Protein AF-A0A2V5TX12-F1 (afdb_monomer_lite)

Secondary structure (DSSP, 8-state):
-----S-------TTSPPPBTTTT-BTTB-PPP-EEEEEEE-TTS-EEEEEEEEETTEEEEEEEEE-S--PEE---TT--S-EEEEEEEEE--THHHHHHHHHHHHHTT---------SEEEEEEEEESS-TT-TTSS--

Structure (mmCIF, N/CA/C/O backbone):
data_AF-A0A2V5TX12-F1
#
_entry.id   AF-A0A2V5TX12-F1
#
loop_
_atom_site.group_PDB
_atom_site.id
_atom_site.type_symbol
_atom_site.label_atom_id
_atom_site.label_alt_id
_atom_site.label_comp_id
_atom_site.label_asym_id
_atom_site.label_entity_id
_atom_site.label_seq_id
_atom_site.pdbx_PDB_ins_code
_atom_site.Cartn_x
_atom_site.Cartn_y
_atom_site.Cartn_z
_atom_site.occupancy
_atom_site.B_iso_or_equiv
_atom_site.auth_seq_id
_atom_site.auth_comp_id
_atom_site.auth_asym_id
_atom_site.auth_atom_id
_atom_site.pdbx_PDB_model_num
ATOM 1 N N . MET A 1 1 ? 4.115 -23.999 2.230 1.00 31.36 1 MET A N 1
ATOM 2 C CA . MET A 1 1 ? 4.938 -22.879 1.727 1.00 31.36 1 MET A CA 1
ATOM 3 C C . MET A 1 1 ? 3.938 -21.829 1.276 1.00 31.36 1 MET A C 1
ATOM 5 O O . MET A 1 1 ? 3.388 -21.965 0.195 1.00 31.36 1 MET A O 1
ATOM 9 N N . GLY A 1 2 ? 3.542 -20.939 2.189 1.00 28.14 2 GLY A N 1
ATOM 10 C CA . GLY A 1 2 ? 2.469 -19.975 1.946 1.00 28.14 2 GLY A CA 1
ATOM 11 C C . GLY A 1 2 ? 3.014 -18.788 1.165 1.00 28.14 2 GLY A C 1
ATOM 12 O O . GLY A 1 2 ? 3.933 -18.118 1.623 1.00 28.14 2 GLY A O 1
ATOM 13 N N . ILE A 1 3 ? 2.491 -18.584 -0.034 1.00 32.84 3 ILE A N 1
ATOM 14 C CA . ILE A 1 3 ? 2.637 -17.345 -0.792 1.00 32.84 3 ILE A CA 1
ATOM 15 C C . ILE A 1 3 ? 1.591 -16.384 -0.230 1.00 32.84 3 ILE A C 1
ATOM 17 O O . ILE A 1 3 ? 0.419 -16.493 -0.568 1.00 32.84 3 ILE A O 1
ATOM 21 N N . SER A 1 4 ? 1.997 -15.491 0.671 1.00 29.62 4 SER A N 1
ATOM 22 C CA . SER A 1 4 ? 1.144 -14.384 1.110 1.00 29.62 4 SER A CA 1
ATOM 23 C C . SER A 1 4 ? 1.028 -13.388 -0.041 1.00 29.62 4 SER A C 1
ATOM 25 O O . SER A 1 4 ? 2.020 -12.771 -0.434 1.00 29.62 4 SER A O 1
ATOM 27 N N . SER A 1 5 ? -0.169 -13.266 -0.607 1.00 34.56 5 SER A N 1
ATOM 28 C CA . SER A 1 5 ? -0.475 -12.310 -1.669 1.00 34.56 5 SER A CA 1
ATOM 29 C C . SER A 1 5 ? -1.177 -11.111 -1.039 1.00 34.56 5 SER A C 1
ATOM 31 O O . SER A 1 5 ? -2.254 -11.253 -0.477 1.00 34.56 5 SER A O 1
ATOM 33 N N . ILE A 1 6 ? -0.555 -9.929 -1.074 1.00 50.47 6 ILE A N 1
ATOM 34 C CA . ILE A 1 6 ? -1.040 -8.755 -0.321 1.00 50.47 6 ILE A CA 1
ATOM 35 C C . ILE A 1 6 ? -2.144 -7.979 -1.074 1.00 50.47 6 ILE A C 1
ATOM 37 O O . ILE A 1 6 ? -2.819 -7.157 -0.466 1.00 50.47 6 ILE A O 1
ATOM 41 N N . PHE A 1 7 ? -2.407 -8.249 -2.361 1.00 41.47 7 PHE A N 1
ATOM 42 C CA . PHE A 1 7 ? -3.484 -7.571 -3.098 1.00 41.47 7 PHE A CA 1
ATOM 43 C C . PHE A 1 7 ? -4.127 -8.466 -4.169 1.00 41.47 7 PHE A C 1
ATOM 45 O O . PHE A 1 7 ? -3.507 -8.776 -5.182 1.00 41.47 7 PHE A O 1
ATOM 52 N N . GLY A 1 8 ? -5.400 -8.823 -3.980 1.00 40.31 8 GLY A N 1
ATOM 53 C CA . GLY A 1 8 ? -6.277 -9.322 -5.042 1.00 40.31 8 GLY A CA 1
ATOM 54 C C . GLY A 1 8 ? -7.242 -8.218 -5.476 1.00 40.31 8 GLY A C 1
ATOM 55 O O . GLY A 1 8 ? -8.089 -7.806 -4.689 1.00 40.31 8 GLY A O 1
ATOM 56 N N . ALA A 1 9 ? -7.117 -7.715 -6.707 1.00 46.59 9 ALA A N 1
ATOM 57 C CA . ALA A 1 9 ? -8.021 -6.701 -7.251 1.00 46.59 9 ALA A CA 1
ATOM 58 C C . ALA A 1 9 ? -9.116 -7.362 -8.105 1.00 46.59 9 ALA A C 1
ATOM 60 O O . ALA A 1 9 ? -8.854 -7.821 -9.214 1.00 46.59 9 ALA A O 1
ATOM 61 N N . SER A 1 10 ? -10.356 -7.385 -7.610 1.00 42.94 10 SER A N 1
ATOM 62 C CA . SER A 1 10 ? -11.530 -7.790 -8.394 1.00 42.94 10 SER A CA 1
ATOM 63 C C . SER A 1 10 ? -12.208 -6.561 -9.015 1.00 42.94 10 SER A C 1
ATOM 65 O O . SER A 1 10 ? -12.878 -5.818 -8.308 1.00 42.94 10 SER A O 1
ATOM 67 N N . GLY A 1 11 ? -12.058 -6.379 -10.333 1.00 44.00 11 GLY A N 1
ATOM 68 C CA . GLY A 1 11 ? -12.985 -5.633 -11.205 1.00 44.00 11 GLY A CA 1
ATOM 69 C C . GLY A 1 11 ? -13.000 -4.094 -11.124 1.00 44.00 11 GLY A C 1
ATOM 70 O O . GLY A 1 11 ? -13.217 -3.492 -10.077 1.00 44.00 11 GLY A O 1
ATOM 71 N N . LYS A 1 12 ? -12.861 -3.434 -12.286 1.00 48.31 12 LYS A N 1
ATOM 72 C CA . LYS A 1 12 ? -13.055 -1.982 -12.477 1.00 48.31 12 LYS A CA 1
ATOM 73 C C . LYS A 1 12 ? -14.549 -1.616 -12.492 1.00 48.31 12 LYS A C 1
ATOM 75 O O . LYS A 1 12 ? -15.077 -1.219 -13.525 1.00 48.31 12 LYS A O 1
ATOM 80 N N . GLU A 1 13 ? -15.234 -1.725 -11.359 1.00 57.28 13 GLU A N 1
ATOM 81 C CA . GLU A 1 13 ? -16.572 -1.145 -11.189 1.00 57.28 13 GLU A CA 1
ATOM 82 C C . GLU A 1 13 ? -16.537 -0.044 -10.116 1.00 57.28 13 GLU A C 1
ATOM 84 O O . GLU A 1 13 ? -16.553 -0.336 -8.916 1.00 57.28 13 GLU A O 1
ATOM 89 N N . PRO A 1 14 ? -16.501 1.247 -10.505 1.00 59.50 14 PRO A N 1
ATOM 90 C CA . PRO A 1 14 ? -16.371 2.350 -9.548 1.00 59.50 14 PRO A CA 1
ATOM 91 C C . PRO A 1 14 ? -17.549 2.450 -8.563 1.00 59.50 14 PRO A C 1
ATOM 93 O O . PRO A 1 14 ? -17.405 3.072 -7.514 1.00 59.50 14 PRO A O 1
ATOM 96 N N . TYR A 1 15 ? -18.676 1.796 -8.864 1.00 66.00 15 TYR A N 1
ATOM 97 C CA . TYR A 1 15 ? -19.890 1.783 -8.044 1.00 66.00 15 TYR A CA 1
ATOM 98 C C . TYR A 1 15 ? -20.201 0.431 -7.390 1.00 66.00 15 TYR A C 1
ATOM 100 O O . TYR A 1 15 ? -21.185 0.339 -6.657 1.00 66.00 15 TYR A O 1
ATOM 108 N N . ALA A 1 16 ? -19.388 -0.610 -7.611 1.00 76.31 16 ALA A N 1
ATOM 109 C CA . ALA A 1 16 ? -19.592 -1.888 -6.930 1.00 76.31 16 ALA A CA 1
ATOM 110 C C . ALA A 1 16 ? -19.499 -1.701 -5.405 1.00 76.31 16 ALA A C 1
ATOM 112 O O . ALA A 1 16 ? -18.738 -0.837 -4.961 1.00 76.31 16 ALA A O 1
ATOM 113 N N . PRO A 1 17 ? -20.228 -2.469 -4.582 1.00 84.81 17 PRO A N 1
ATOM 114 C CA . PRO A 1 17 ? -20.060 -2.436 -3.133 1.00 84.81 17 PRO A CA 1
ATOM 115 C C . PRO A 1 17 ? -18.597 -2.660 -2.731 1.00 84.81 17 PRO A C 1
ATOM 117 O O . PRO A 1 17 ? -17.884 -3.441 -3.360 1.00 84.81 17 PRO A O 1
ATOM 120 N N . LEU A 1 18 ? -18.138 -1.954 -1.696 1.00 89.62 18 LEU A N 1
ATOM 121 C CA . LEU A 1 18 ? -16.803 -2.190 -1.150 1.00 89.62 18 LEU A CA 1
ATOM 122 C C . LEU A 1 18 ? -16.747 -3.577 -0.495 1.00 89.62 18 LEU A C 1
ATOM 124 O O . LEU A 1 18 ? -17.696 -3.941 0.204 1.00 89.62 18 LEU A O 1
ATOM 128 N N . PRO A 1 19 ? -15.656 -4.337 -0.689 1.00 91.50 19 PRO A N 1
ATOM 129 C CA . PRO A 1 19 ? -15.499 -5.625 -0.034 1.00 91.50 19 PRO A CA 1
ATOM 130 C C . PRO A 1 19 ? -15.299 -5.440 1.472 1.00 91.50 19 PRO A C 1
ATOM 132 O O . PRO A 1 19 ? -14.697 -4.459 1.917 1.00 91.50 19 PRO A O 1
ATOM 135 N N . GLU A 1 20 ? -15.769 -6.417 2.246 1.00 92.38 20 GLU A N 1
ATOM 136 C CA . GLU A 1 20 ? -15.339 -6.589 3.633 1.00 92.38 20 GLU A CA 1
ATOM 137 C C . GLU A 1 20 ? -13.859 -6.993 3.620 1.00 92.38 20 GLU A C 1
ATOM 139 O O . GLU A 1 20 ? -13.497 -7.998 2.998 1.00 92.38 20 GLU A O 1
ATOM 144 N N . ILE A 1 21 ? -12.993 -6.210 4.265 1.00 90.56 21 ILE A N 1
ATOM 145 C CA . ILE A 1 21 ? -11.542 -6.379 4.118 1.00 90.56 21 ILE A CA 1
ATOM 146 C C . ILE A 1 21 ? -11.058 -7.717 4.661 1.00 90.56 21 ILE A C 1
ATOM 148 O O . ILE A 1 21 ? -10.055 -8.224 4.186 1.00 90.56 21 ILE A O 1
ATOM 152 N N . THR A 1 22 ? -11.786 -8.317 5.599 1.00 88.75 22 THR A N 1
ATOM 153 C CA . THR A 1 22 ? -11.451 -9.619 6.196 1.00 88.75 22 THR A CA 1
ATOM 154 C C . THR A 1 22 ? -12.080 -10.815 5.474 1.00 88.75 22 THR A C 1
ATOM 156 O O . THR A 1 22 ? -11.969 -11.944 5.944 1.00 88.75 22 THR A O 1
ATOM 159 N N . SER A 1 23 ? -12.729 -10.600 4.325 1.00 82.44 23 SER A N 1
ATOM 160 C CA . SER A 1 23 ? -13.458 -11.651 3.591 1.00 82.44 23 SER A CA 1
ATOM 161 C C . SER A 1 23 ? -12.596 -12.825 3.114 1.00 82.44 23 SER A C 1
ATOM 163 O O . SER A 1 23 ? -13.131 -13.914 2.920 1.00 82.44 23 SER A O 1
ATOM 165 N N . ALA A 1 24 ? -11.289 -12.617 2.949 1.00 78.00 24 ALA A N 1
ATOM 166 C CA . ALA A 1 24 ? -10.329 -13.643 2.545 1.00 78.00 24 ALA A CA 1
ATOM 167 C C . ALA A 1 24 ? -9.409 -14.105 3.691 1.00 78.00 24 ALA A C 1
ATOM 169 O O . ALA A 1 24 ? -8.419 -14.777 3.434 1.00 78.00 24 ALA A O 1
ATOM 170 N N . ALA A 1 25 ? -9.694 -13.729 4.943 1.00 75.62 25 ALA A N 1
ATOM 171 C CA . ALA A 1 25 ? -8.834 -14.089 6.066 1.00 75.62 25 ALA A CA 1
ATOM 172 C C . ALA A 1 25 ? -8.854 -15.606 6.342 1.00 75.62 25 ALA A C 1
ATOM 174 O O . ALA A 1 25 ? -9.917 -16.230 6.373 1.00 75.62 25 ALA A O 1
ATOM 175 N N . GLU A 1 26 ? -7.677 -16.174 6.606 1.00 69.75 26 GLU A N 1
ATOM 176 C CA . GLU A 1 26 ? -7.490 -17.566 7.021 1.00 69.75 26 GLU A CA 1
ATOM 177 C C . GLU A 1 26 ? -7.131 -17.644 8.518 1.00 69.75 26 GLU A C 1
ATOM 179 O O . GLU A 1 26 ? -6.818 -16.643 9.170 1.00 69.75 26 GLU A O 1
ATOM 184 N N . GLU A 1 27 ? -7.193 -18.841 9.108 1.00 64.06 27 GLU A N 1
ATOM 185 C CA . GLU A 1 27 ? -6.950 -19.026 10.542 1.00 64.06 27 GLU A CA 1
ATOM 186 C C . GLU A 1 27 ? -5.515 -18.603 10.924 1.00 64.06 27 GLU A C 1
ATOM 188 O O . GLU A 1 27 ? -4.527 -19.224 10.533 1.00 64.06 27 GLU A O 1
ATOM 193 N N . GLY A 1 28 ? -5.401 -17.509 11.687 1.00 64.69 28 GLY A N 1
ATOM 194 C CA . GLY A 1 28 ? -4.128 -16.946 12.152 1.00 64.69 28 GLY A CA 1
ATOM 195 C C . GLY A 1 28 ? -3.445 -15.950 11.203 1.00 64.69 28 GLY A C 1
ATOM 196 O O . GLY A 1 28 ? -2.428 -15.377 11.595 1.00 64.69 28 GLY A O 1
ATOM 197 N N . TRP A 1 29 ? -3.994 -15.696 10.007 1.00 65.19 29 TRP A N 1
ATOM 198 C CA . TRP A 1 29 ? -3.483 -14.700 9.058 1.00 65.19 29 TRP A CA 1
ATOM 199 C C . TRP A 1 29 ? -4.620 -13.864 8.468 1.00 65.19 29 TRP A C 1
ATOM 201 O O . TRP A 1 29 ? -5.514 -14.368 7.792 1.00 65.19 29 TRP A O 1
ATOM 211 N N . HIS A 1 30 ? -4.570 -12.555 8.704 1.00 73.75 30 HIS A N 1
ATOM 212 C CA . HIS A 1 30 ? -5.525 -11.624 8.114 1.00 73.75 30 HIS A CA 1
ATOM 213 C C . HIS A 1 30 ? -5.026 -11.151 6.751 1.00 73.75 30 HIS A C 1
ATOM 215 O O . HIS A 1 30 ? -4.211 -10.234 6.669 1.00 73.75 30 HIS A O 1
ATOM 221 N N . ASP A 1 31 ? -5.531 -11.767 5.687 1.00 82.25 31 ASP A N 1
ATOM 222 C CA . ASP A 1 31 ? -5.404 -11.214 4.344 1.00 82.25 31 ASP A CA 1
ATOM 223 C C . ASP A 1 31 ? -6.457 -10.120 4.153 1.00 82.25 31 ASP A C 1
ATOM 225 O O . ASP A 1 31 ? -7.645 -10.317 4.426 1.00 82.25 31 ASP A O 1
ATOM 229 N N . PHE A 1 32 ? -6.014 -8.945 3.696 1.00 88.75 32 PHE A N 1
ATOM 230 C CA . PHE A 1 32 ? -6.899 -7.810 3.462 1.00 88.75 32 PHE A CA 1
ATOM 231 C C . PHE A 1 32 ? -7.297 -7.706 1.997 1.00 88.75 32 PHE A C 1
ATOM 233 O O . PHE A 1 32 ? -6.463 -7.485 1.120 1.00 88.75 32 PHE A O 1
ATOM 240 N N . THR A 1 33 ? -8.597 -7.796 1.734 1.00 89.94 33 THR A N 1
ATOM 241 C CA . THR A 1 33 ? -9.150 -7.638 0.387 1.00 89.94 33 THR A CA 1
ATOM 242 C C . THR A 1 33 ? -9.646 -6.214 0.173 1.00 89.94 33 THR A C 1
ATOM 244 O O . THR A 1 33 ? -10.504 -5.725 0.903 1.00 89.94 33 THR A O 1
ATOM 247 N N . PHE A 1 34 ? -9.141 -5.554 -0.868 1.00 91.38 34 PHE A N 1
ATOM 248 C CA . PHE A 1 34 ? -9.538 -4.197 -1.238 1.00 91.38 34 PHE A CA 1
ATOM 249 C C . PHE A 1 34 ? -10.032 -4.138 -2.681 1.00 91.38 34 PHE A C 1
ATOM 251 O O . PHE A 1 34 ? -9.511 -4.815 -3.565 1.00 91.38 34 PHE A O 1
ATOM 258 N N . ALA A 1 35 ? -10.991 -3.252 -2.939 1.00 91.38 35 ALA A N 1
ATOM 259 C CA . ALA A 1 35 ? -11.321 -2.831 -4.292 1.00 91.38 35 ALA A CA 1
ATOM 260 C C . ALA A 1 35 ? -10.416 -1.664 -4.703 1.00 91.38 35 ALA A C 1
ATOM 262 O O . ALA A 1 35 ? -10.235 -0.710 -3.941 1.00 91.38 35 ALA A O 1
ATOM 263 N N . ILE A 1 36 ? -9.894 -1.701 -5.930 1.00 91.75 36 ILE A N 1
ATOM 264 C CA . ILE A 1 36 ? -9.199 -0.553 -6.521 1.00 91.75 36 ILE A CA 1
ATOM 265 C C . ILE A 1 36 ? -10.247 0.393 -7.106 1.00 91.75 36 ILE A C 1
ATOM 267 O O . ILE A 1 36 ? -10.855 0.109 -8.137 1.00 91.75 36 ILE A O 1
ATOM 271 N N . ARG A 1 37 ? -10.475 1.524 -6.434 1.00 88.75 37 ARG A N 1
ATOM 272 C CA . ARG A 1 37 ? -11.447 2.544 -6.866 1.00 88.75 37 ARG A CA 1
ATOM 273 C C . ARG A 1 37 ? -10.904 3.461 -7.938 1.00 88.75 37 ARG A C 1
ATOM 275 O O . ARG A 1 37 ? -11.645 3.874 -8.828 1.00 88.75 37 ARG A O 1
ATOM 282 N N . LYS A 1 38 ? -9.618 3.777 -7.841 1.00 90.50 38 LYS A N 1
ATOM 283 C CA . LYS A 1 38 ? -8.923 4.633 -8.789 1.00 90.50 38 LYS A CA 1
ATOM 284 C C . LYS A 1 38 ? -7.581 4.011 -9.132 1.00 90.50 38 LYS A C 1
ATOM 286 O O . LYS A 1 38 ? -6.855 3.578 -8.244 1.00 90.50 38 LYS A O 1
ATOM 291 N N . ASP A 1 39 ? -7.281 4.000 -10.420 1.00 91.88 39 ASP A N 1
ATOM 292 C CA . ASP A 1 39 ? -5.992 3.624 -10.985 1.00 91.88 39 ASP A CA 1
ATOM 293 C C . ASP A 1 39 ? -5.555 4.772 -11.896 1.00 91.88 39 ASP A C 1
ATOM 295 O O . ASP A 1 39 ? -6.224 5.084 -12.884 1.00 91.88 39 ASP A O 1
ATOM 299 N N . GLU A 1 40 ? -4.485 5.458 -11.510 1.00 92.56 40 GLU A N 1
ATOM 300 C CA . GLU A 1 40 ? -3.986 6.642 -12.194 1.00 92.56 40 GLU A CA 1
ATOM 301 C C . GLU A 1 40 ? -2.485 6.525 -12.439 1.00 92.56 40 GLU A C 1
ATOM 303 O O . GLU A 1 40 ? -1.701 6.281 -11.522 1.00 92.56 40 GLU A O 1
ATOM 308 N N . LYS A 1 41 ? -2.063 6.765 -13.681 1.00 92.12 41 LYS A N 1
ATOM 309 C CA . LYS A 1 41 ? -0.649 6.954 -13.999 1.00 92.12 41 LYS A CA 1
ATOM 310 C C . LYS A 1 41 ? -0.267 8.410 -13.741 1.00 92.12 41 LYS A C 1
ATOM 312 O O . LYS A 1 41 ? -0.841 9.314 -14.342 1.00 92.12 41 LYS A O 1
ATOM 317 N N . LEU A 1 42 ? 0.704 8.627 -12.862 1.00 93.31 42 LEU A N 1
ATOM 318 C CA . LEU A 1 42 ? 1.202 9.951 -12.507 1.00 93.31 42 LEU A CA 1
ATOM 319 C C . LEU A 1 42 ? 2.193 10.480 -13.565 1.00 93.31 42 LEU A C 1
ATOM 321 O O . LEU A 1 42 ? 2.739 9.697 -14.351 1.00 93.31 42 LEU A O 1
ATOM 325 N N . PRO A 1 43 ? 2.475 11.801 -13.592 1.00 94.44 43 PRO A N 1
ATOM 326 C CA . PRO A 1 43 ? 3.388 12.402 -14.571 1.00 94.44 43 PRO A CA 1
ATOM 327 C C . PRO A 1 43 ? 4.822 11.857 -14.536 1.00 94.44 43 PRO A C 1
ATOM 329 O O . PRO A 1 43 ? 5.513 11.885 -15.550 1.00 94.44 43 PRO A O 1
ATOM 332 N N . ASP A 1 44 ? 5.271 11.350 -13.387 1.00 92.75 44 ASP A N 1
ATOM 333 C CA . ASP A 1 44 ? 6.586 10.717 -13.215 1.00 92.75 44 ASP A CA 1
ATOM 334 C C . ASP A 1 44 ? 6.621 9.247 -13.684 1.00 92.75 44 ASP A C 1
ATOM 336 O O . ASP A 1 44 ? 7.640 8.569 -13.553 1.00 92.75 44 ASP A O 1
ATOM 340 N N . GLY A 1 45 ? 5.510 8.747 -14.230 1.00 91.00 45 GLY A N 1
ATOM 341 C CA . GLY A 1 45 ? 5.349 7.380 -14.708 1.00 91.00 45 GLY A CA 1
ATOM 342 C C . GLY A 1 45 ? 4.971 6.370 -13.628 1.00 91.00 45 GLY A C 1
ATOM 343 O O . GLY A 1 45 ? 4.694 5.223 -13.978 1.00 91.00 45 GLY A O 1
ATOM 344 N N . SER A 1 46 ? 4.939 6.765 -12.350 1.00 94.31 46 SER A N 1
ATOM 345 C CA . SER A 1 46 ? 4.447 5.907 -11.270 1.00 94.31 46 SER A CA 1
ATOM 346 C C . SER A 1 46 ? 2.943 5.669 -11.401 1.00 94.31 46 SER A C 1
ATOM 348 O O . SER A 1 46 ? 2.241 6.402 -12.105 1.00 94.31 46 SER A O 1
ATOM 350 N N . ARG A 1 47 ? 2.431 4.629 -10.741 1.00 93.75 47 ARG A N 1
ATOM 351 C CA . ARG A 1 47 ? 1.001 4.311 -10.753 1.00 93.75 47 ARG A CA 1
ATOM 352 C C . ARG A 1 47 ? 0.418 4.386 -9.353 1.00 93.75 47 ARG A C 1
ATOM 354 O O . ARG A 1 47 ? 0.941 3.764 -8.435 1.00 93.75 47 ARG A O 1
ATOM 361 N N . ALA A 1 48 ? -0.644 5.165 -9.201 1.00 95.44 48 ALA A N 1
ATOM 362 C CA . ALA A 1 48 ? -1.362 5.382 -7.960 1.00 95.44 48 ALA A CA 1
ATOM 363 C C . ALA A 1 48 ? -2.659 4.564 -7.961 1.00 95.44 48 ALA A C 1
ATOM 365 O O . ALA A 1 48 ? -3.511 4.729 -8.833 1.00 95.44 48 ALA A O 1
ATOM 366 N N . LEU A 1 49 ? -2.790 3.692 -6.968 1.00 94.88 49 LEU A N 1
ATOM 367 C CA . LEU A 1 49 ? -3.897 2.768 -6.774 1.00 94.88 49 LEU A CA 1
ATOM 368 C C . LEU A 1 49 ? -4.614 3.132 -5.475 1.00 94.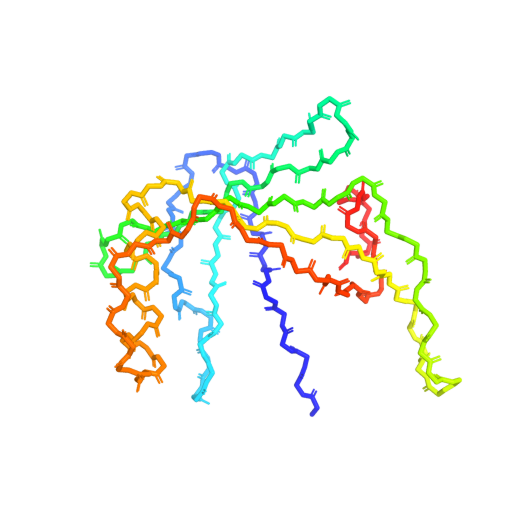88 49 LEU A C 1
ATOM 370 O O . LEU A 1 49 ? -4.075 2.949 -4.382 1.00 94.88 49 LEU A O 1
ATOM 374 N N . GLU A 1 50 ? -5.820 3.680 -5.583 1.00 95.56 50 GLU A N 1
ATOM 375 C CA . GLU A 1 50 ? -6.657 3.962 -4.421 1.00 95.56 50 GLU A CA 1
ATOM 376 C C . GLU A 1 50 ? -7.408 2.692 -4.018 1.00 95.56 50 GLU A C 1
ATOM 378 O O . GLU A 1 50 ? -8.388 2.305 -4.661 1.00 95.56 50 GLU A O 1
ATOM 383 N N . ALA A 1 51 ? -6.934 2.041 -2.957 1.00 95.56 51 ALA A N 1
ATOM 384 C CA . ALA A 1 51 ? -7.519 0.830 -2.405 1.00 95.56 51 ALA A CA 1
ATOM 385 C C . ALA A 1 51 ? -8.538 1.188 -1.314 1.00 95.56 51 ALA A C 1
ATOM 387 O O . ALA A 1 51 ? -8.218 1.914 -0.368 1.00 95.56 51 ALA A O 1
ATOM 388 N N . ARG A 1 52 ? -9.767 0.678 -1.441 1.00 95.94 52 ARG A N 1
ATOM 389 C CA . ARG A 1 52 ? -10.873 0.915 -0.502 1.00 95.94 52 ARG A CA 1
ATOM 390 C C . ARG A 1 52 ? -11.549 -0.389 -0.103 1.00 95.94 52 ARG A C 1
ATOM 392 O O . ARG A 1 52 ? -11.632 -1.327 -0.896 1.00 95.94 52 ARG A O 1
ATOM 399 N N . GLY A 1 53 ? -12.068 -0.419 1.114 1.00 94.81 53 GLY A N 1
ATOM 400 C CA . GLY A 1 53 ? -12.800 -1.549 1.670 1.00 94.81 53 GLY A CA 1
ATOM 401 C C . GLY A 1 53 ? -13.684 -1.111 2.829 1.00 94.81 53 GLY A C 1
ATOM 402 O O . GLY A 1 53 ? -13.762 0.074 3.155 1.00 94.81 53 GLY A O 1
ATOM 403 N N . VAL A 1 54 ? -14.353 -2.072 3.447 1.00 95.50 54 VAL A N 1
ATOM 404 C CA . VAL A 1 54 ? -15.168 -1.870 4.646 1.00 95.50 54 VAL A CA 1
ATOM 405 C C . VAL A 1 54 ? -14.756 -2.887 5.705 1.00 95.50 54 VAL A C 1
ATOM 407 O O . VAL A 1 54 ? -14.386 -4.002 5.367 1.00 95.50 54 VAL A O 1
ATOM 410 N N . TYR A 1 55 ? -14.821 -2.508 6.978 1.00 94.06 55 TYR A N 1
ATOM 411 C CA . TYR A 1 55 ? -14.742 -3.426 8.109 1.00 94.06 55 TYR A CA 1
ATOM 412 C C . TYR A 1 55 ? -15.904 -3.169 9.056 1.00 94.06 55 TYR A C 1
ATOM 414 O O . TYR A 1 55 ? -15.997 -2.088 9.643 1.00 94.06 55 TYR A O 1
ATOM 422 N N . ARG A 1 56 ? -16.822 -4.134 9.186 1.00 91.38 56 ARG A N 1
ATOM 423 C CA . ARG A 1 56 ? -18.006 -4.021 10.066 1.00 91.38 56 ARG A CA 1
ATOM 424 C C . ARG A 1 56 ? -18.802 -2.718 9.850 1.00 91.38 56 ARG A C 1
ATOM 426 O O . ARG A 1 56 ? -19.302 -2.115 10.795 1.00 91.38 56 ARG A O 1
ATOM 433 N N . GLY A 1 57 ? -18.905 -2.268 8.599 1.00 90.00 57 GLY A N 1
ATOM 434 C CA . GLY A 1 57 ? -19.607 -1.034 8.220 1.00 90.00 57 GLY A CA 1
ATOM 435 C C . GLY A 1 57 ? -18.765 0.248 8.263 1.00 90.00 57 GLY A C 1
ATOM 436 O O . GLY A 1 57 ? -19.251 1.292 7.833 1.00 90.00 57 GLY A O 1
ATOM 437 N N . HIS A 1 58 ? -17.511 0.190 8.715 1.00 90.81 58 HIS A N 1
ATOM 438 C CA . HIS A 1 58 ? -16.581 1.318 8.667 1.00 90.81 58 HIS A CA 1
ATOM 439 C C . HIS A 1 58 ? -15.750 1.285 7.389 1.00 90.81 58 HIS A C 1
ATOM 441 O O . HIS A 1 58 ? -15.102 0.284 7.097 1.00 90.81 58 HIS A O 1
ATOM 447 N N . GLU A 1 59 ? -15.746 2.377 6.629 1.00 94.31 59 GLU A N 1
ATOM 448 C CA . GLU A 1 59 ? -14.898 2.488 5.445 1.00 94.31 59 GLU A CA 1
ATOM 449 C C . GLU A 1 59 ? -13.417 2.577 5.831 1.00 94.31 59 GLU A C 1
ATOM 451 O O . GLU A 1 59 ? -13.035 3.295 6.757 1.00 94.31 59 GLU A O 1
ATOM 456 N N . VAL A 1 60 ? -12.581 1.876 5.071 1.00 96.81 60 VAL A N 1
ATOM 457 C CA . VAL A 1 60 ? -11.126 1.900 5.189 1.00 96.81 60 VAL A CA 1
ATOM 458 C C . VAL A 1 60 ? -10.468 2.104 3.834 1.00 96.81 60 VAL A C 1
ATOM 460 O O . VAL A 1 60 ? -11.045 1.797 2.785 1.00 96.81 60 VAL A O 1
ATOM 463 N N . GLY A 1 61 ? -9.226 2.583 3.837 1.00 96.62 61 GLY A N 1
ATOM 464 C CA . GLY A 1 61 ? -8.465 2.662 2.600 1.00 96.62 61 GLY A CA 1
ATOM 465 C C . GLY A 1 61 ? -7.027 3.116 2.747 1.00 96.62 61 GLY A C 1
ATOM 466 O O . GLY A 1 61 ? -6.610 3.654 3.771 1.00 96.62 61 GLY A O 1
ATOM 467 N N . VAL A 1 62 ? -6.273 2.928 1.673 1.00 97.38 62 VAL A N 1
ATOM 468 C CA . VAL A 1 62 ? -4.885 3.365 1.534 1.00 97.38 62 VAL A CA 1
ATOM 469 C C . VAL A 1 62 ? -4.606 3.679 0.069 1.00 97.38 62 VAL A C 1
ATOM 471 O O . VAL A 1 62 ? -5.108 3.006 -0.831 1.00 97.38 62 VAL A O 1
ATOM 474 N N . LEU A 1 63 ? -3.802 4.709 -0.187 1.00 97.44 63 LEU A N 1
ATOM 475 C CA . LEU A 1 63 ? -3.292 4.970 -1.527 1.00 97.44 63 LEU A CA 1
ATOM 476 C C . LEU A 1 63 ? -1.935 4.284 -1.684 1.00 97.44 63 LEU A C 1
ATOM 478 O O . LEU A 1 63 ? -0.985 4.606 -0.970 1.00 97.44 63 LEU A O 1
ATOM 482 N N . VAL A 1 64 ? -1.840 3.354 -2.629 1.00 96.56 64 VAL A N 1
ATOM 483 C CA . VAL A 1 64 ? -0.607 2.632 -2.948 1.00 96.56 64 VAL A CA 1
ATOM 484 C C . VAL A 1 64 ? -0.014 3.217 -4.220 1.00 96.56 64 VAL A C 1
ATOM 486 O O . VAL A 1 64 ? -0.660 3.227 -5.260 1.00 96.56 64 VAL A O 1
ATOM 489 N N . VAL A 1 65 ? 1.220 3.707 -4.155 1.00 96.38 65 VAL A N 1
ATOM 490 C CA . VAL A 1 65 ? 1.948 4.206 -5.324 1.00 96.38 65 VAL A CA 1
ATOM 491 C C . VAL A 1 65 ? 3.089 3.255 -5.655 1.00 96.38 65 VAL A C 1
ATOM 493 O O . VAL A 1 65 ? 3.999 3.053 -4.848 1.00 96.38 65 VAL A O 1
ATOM 496 N N . LEU A 1 66 ? 3.035 2.688 -6.855 1.00 95.69 66 LEU A N 1
ATOM 497 C CA . LEU A 1 66 ? 4.054 1.817 -7.428 1.00 95.69 66 LEU A CA 1
ATOM 498 C C . LEU A 1 66 ? 5.003 2.667 -8.272 1.00 95.69 66 LEU A C 1
ATOM 500 O O . LEU A 1 66 ? 4.562 3.365 -9.187 1.00 95.69 66 LEU A O 1
ATOM 504 N N . SER A 1 67 ? 6.303 2.636 -7.975 1.00 95.50 67 SER A N 1
ATOM 505 C CA . SER A 1 67 ? 7.290 3.416 -8.728 1.00 95.50 67 SER A CA 1
ATOM 506 C C . SER A 1 67 ? 7.322 3.046 -10.209 1.00 95.50 67 SER A C 1
ATOM 508 O O . SER A 1 67 ? 7.067 1.903 -10.568 1.00 95.50 67 SER A O 1
ATOM 510 N N . ALA A 1 68 ? 7.742 3.980 -11.061 1.00 94.19 68 ALA A N 1
ATOM 511 C CA . ALA A 1 68 ? 7.864 3.763 -12.505 1.00 94.19 68 ALA A CA 1
ATOM 512 C C . ALA A 1 68 ? 8.953 2.749 -12.917 1.00 94.19 68 ALA A C 1
ATOM 514 O O . ALA A 1 68 ? 9.075 2.433 -14.094 1.00 94.19 68 ALA A O 1
ATOM 515 N N . SER A 1 69 ? 9.801 2.305 -11.982 1.00 93.56 69 SER A N 1
ATOM 516 C CA . SER A 1 69 ? 10.946 1.440 -12.264 1.00 93.56 69 SER A CA 1
ATOM 517 C C . SER A 1 69 ? 10.953 0.222 -11.351 1.00 93.56 69 SER A C 1
ATOM 519 O O . SER A 1 69 ? 10.980 0.351 -10.125 1.00 93.56 69 SER A O 1
ATOM 521 N N . TRP A 1 70 ? 10.948 -0.949 -11.983 1.00 93.56 70 TRP A N 1
ATOM 522 C CA . TRP A 1 70 ? 10.984 -2.267 -11.355 1.00 93.56 70 TRP A CA 1
ATOM 523 C C . TRP A 1 70 ? 12.020 -3.141 -12.073 1.00 93.56 70 TRP A C 1
ATOM 525 O O . TRP A 1 70 ? 11.649 -3.984 -12.887 1.00 93.56 70 TRP A O 1
ATOM 535 N N . PRO A 1 71 ? 13.331 -2.913 -11.868 1.00 92.19 71 PRO A N 1
ATOM 536 C CA . PRO A 1 71 ? 14.372 -3.780 -12.414 1.00 92.19 71 PRO A CA 1
ATOM 537 C C . PRO A 1 71 ? 14.258 -5.211 -11.883 1.00 92.19 71 PRO A C 1
ATOM 539 O O . PRO A 1 71 ? 13.820 -5.431 -10.751 1.00 92.19 71 PRO A O 1
ATOM 542 N N . GLU A 1 72 ? 14.721 -6.173 -12.681 1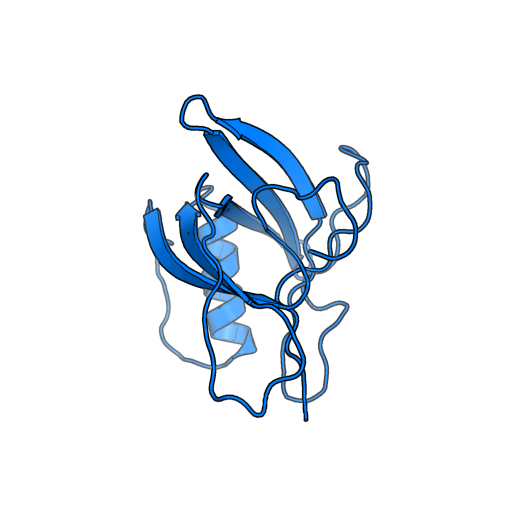.00 90.88 72 GLU A N 1
ATOM 543 C CA . GLU A 1 72 ? 14.808 -7.569 -12.256 1.00 90.88 72 GLU A CA 1
ATOM 544 C C . GLU A 1 72 ? 15.663 -7.718 -10.988 1.00 90.88 72 GLU A C 1
ATOM 546 O O . GLU A 1 72 ? 16.771 -7.181 -10.870 1.00 90.88 72 GLU A O 1
ATOM 551 N N . ALA A 1 73 ? 15.140 -8.477 -10.034 1.00 87.12 73 ALA A N 1
ATOM 552 C CA . ALA A 1 73 ? 15.816 -8.876 -8.818 1.00 87.12 73 ALA A CA 1
ATOM 553 C C . ALA A 1 73 ? 16.388 -10.284 -9.003 1.00 87.12 73 ALA A C 1
ATOM 555 O O . ALA A 1 73 ? 15.665 -11.231 -9.308 1.00 87.12 73 ALA A O 1
ATOM 556 N N . LYS A 1 74 ? 17.697 -10.434 -8.788 1.00 76.56 74 LYS A N 1
ATOM 557 C CA . LYS A 1 74 ? 18.346 -11.747 -8.767 1.00 76.56 74 LYS A CA 1
ATOM 558 C C . LYS A 1 74 ? 18.279 -12.314 -7.355 1.00 76.56 74 LYS A C 1
ATOM 560 O O . LYS A 1 74 ? 18.945 -11.801 -6.457 1.00 76.56 74 LYS A O 1
ATOM 565 N N . PHE A 1 75 ? 17.492 -13.365 -7.176 1.00 69.44 75 PHE A N 1
ATOM 566 C CA . PHE A 1 75 ? 17.596 -14.240 -6.012 1.00 69.44 75 PHE A CA 1
ATOM 567 C C . PHE A 1 75 ? 18.616 -15.359 -6.292 1.00 69.44 75 PHE A C 1
ATOM 569 O O . PHE A 1 75 ? 19.109 -15.477 -7.415 1.00 69.44 75 PHE A O 1
ATOM 576 N N . ASP A 1 76 ? 18.990 -16.134 -5.268 1.00 70.94 76 ASP A N 1
ATOM 577 C CA . ASP A 1 76 ? 19.805 -17.356 -5.411 1.00 70.94 76 ASP A CA 1
ATOM 578 C C . ASP A 1 76 ? 19.340 -18.178 -6.636 1.00 70.94 76 ASP A C 1
ATOM 580 O O . ASP A 1 76 ? 18.143 -18.268 -6.915 1.00 70.94 76 ASP A O 1
ATOM 584 N N . GLN A 1 77 ? 20.295 -18.784 -7.351 1.00 61.22 77 GLN A N 1
ATOM 585 C CA . GLN A 1 77 ? 20.147 -19.571 -8.584 1.00 61.22 77 GLN A CA 1
ATOM 586 C C . GLN A 1 77 ? 19.105 -20.708 -8.521 1.00 61.22 77 GLN A C 1
ATOM 588 O O . GLN A 1 77 ? 18.850 -21.358 -9.532 1.00 61.22 77 GLN A O 1
ATOM 593 N N . LYS A 1 78 ? 18.500 -20.970 -7.361 1.00 68.00 78 LYS A N 1
ATOM 594 C CA . LYS A 1 78 ? 17.481 -22.005 -7.150 1.00 68.00 78 LYS A CA 1
ATOM 595 C C . LYS A 1 78 ? 16.030 -21.526 -7.259 1.00 68.00 78 LYS A C 1
ATOM 597 O O . LYS A 1 78 ? 15.137 -22.360 -7.123 1.00 68.00 78 LYS A O 1
ATOM 602 N N . VAL A 1 79 ? 15.761 -20.237 -7.484 1.00 66.38 79 VAL A N 1
ATOM 603 C CA . VAL A 1 79 ? 14.380 -19.730 -7.607 1.00 66.38 79 VAL A CA 1
ATOM 604 C C . VAL A 1 79 ? 13.961 -19.698 -9.085 1.00 66.38 79 VAL A C 1
ATOM 606 O O . VAL A 1 79 ? 14.537 -18.929 -9.852 1.00 66.38 79 VAL A O 1
ATOM 609 N N . PRO A 1 80 ? 12.965 -20.498 -9.518 1.00 74.06 80 PRO A N 1
ATOM 610 C CA . PRO A 1 80 ? 12.582 -20.626 -10.929 1.00 74.06 80 PRO A CA 1
ATOM 611 C C . PRO A 1 80 ? 11.684 -19.481 -11.432 1.00 74.06 80 PRO A C 1
ATOM 613 O O . PRO A 1 80 ? 11.013 -19.630 -12.452 1.00 74.06 80 PRO A O 1
ATOM 616 N N . TRP A 1 81 ? 11.628 -18.355 -10.719 1.00 75.19 81 TRP A N 1
ATOM 617 C CA . TRP A 1 81 ? 10.734 -17.240 -11.024 1.00 75.19 81 TRP A CA 1
ATOM 618 C C . TRP A 1 81 ? 11.531 -15.959 -11.233 1.00 75.19 81 TRP A C 1
ATOM 620 O O . TRP A 1 81 ? 12.409 -15.631 -10.432 1.00 75.19 81 TRP A O 1
ATOM 630 N N . THR A 1 82 ? 11.186 -15.211 -12.282 1.00 84.88 82 THR A N 1
ATOM 631 C CA . THR A 1 82 ? 11.646 -13.830 -12.430 1.00 84.88 82 THR A CA 1
ATOM 632 C C . THR A 1 82 ? 11.023 -12.995 -11.327 1.00 84.88 82 THR A C 1
ATOM 634 O O . THR A 1 82 ? 9.816 -13.062 -11.088 1.00 84.88 82 THR A O 1
ATOM 637 N N . ALA A 1 83 ? 11.849 -12.201 -10.664 1.00 89.06 83 ALA A N 1
ATOM 638 C CA . ALA A 1 83 ? 11.390 -11.246 -9.682 1.00 89.06 83 ALA A CA 1
ATOM 639 C C . ALA A 1 83 ? 11.783 -9.838 -10.086 1.00 89.06 83 ALA A C 1
ATOM 641 O O . ALA A 1 83 ? 12.758 -9.644 -10.807 1.00 89.06 83 ALA A O 1
ATOM 642 N N . TYR A 1 84 ? 11.063 -8.857 -9.562 1.00 91.00 84 TYR A N 1
ATOM 643 C CA . TYR A 1 84 ? 11.343 -7.447 -9.787 1.00 91.00 84 TYR A CA 1
ATOM 644 C C . TYR A 1 84 ? 11.363 -6.699 -8.464 1.00 91.00 84 TYR A C 1
ATOM 646 O O . TYR A 1 84 ? 10.614 -7.030 -7.544 1.00 91.00 84 TYR A O 1
ATOM 654 N N . ARG A 1 85 ? 12.216 -5.680 -8.361 1.00 93.12 85 ARG A N 1
ATOM 655 C CA . ARG A 1 85 ? 12.344 -4.848 -7.162 1.00 93.12 85 ARG A CA 1
ATOM 656 C C . ARG A 1 85 ? 12.064 -3.394 -7.490 1.00 93.12 85 ARG A C 1
ATOM 658 O O . ARG A 1 85 ? 12.754 -2.821 -8.323 1.00 93.12 85 ARG A O 1
ATOM 665 N N . GLY A 1 86 ? 11.140 -2.783 -6.763 1.00 93.81 86 GLY A N 1
ATOM 666 C CA . GLY A 1 86 ? 10.780 -1.376 -6.920 1.00 93.81 86 GLY A CA 1
ATOM 667 C C . GLY A 1 86 ? 10.507 -0.699 -5.586 1.00 93.81 86 GLY A C 1
ATOM 668 O O . GLY A 1 86 ? 10.662 -1.293 -4.515 1.00 93.81 86 GLY A O 1
ATOM 669 N N . VAL A 1 87 ? 10.110 0.569 -5.648 1.00 96.00 87 VAL A N 1
ATOM 670 C CA . VAL A 1 87 ? 9.652 1.318 -4.478 1.00 96.00 87 VAL A CA 1
ATOM 671 C C . VAL A 1 87 ? 8.130 1.289 -4.447 1.00 96.00 87 VAL A C 1
ATOM 673 O O . VAL A 1 87 ? 7.468 1.675 -5.410 1.00 96.00 87 VAL A O 1
ATOM 676 N N . ILE A 1 88 ? 7.585 0.871 -3.310 1.00 96.38 88 ILE A N 1
ATOM 677 C CA . ILE A 1 88 ? 6.164 1.002 -2.993 1.00 96.38 88 ILE A CA 1
ATOM 678 C C . ILE A 1 88 ? 6.030 2.129 -1.986 1.00 96.38 88 ILE A C 1
ATOM 680 O O . ILE A 1 88 ? 6.800 2.222 -1.030 1.00 96.38 88 ILE A O 1
ATOM 684 N N . THR A 1 89 ? 5.052 2.995 -2.192 1.00 97.50 89 THR A N 1
ATOM 685 C CA . THR A 1 89 ? 4.757 4.085 -1.272 1.00 97.50 89 THR A CA 1
ATOM 686 C C . THR A 1 89 ? 3.312 3.987 -0.819 1.00 97.50 89 THR A C 1
ATOM 688 O O . THR A 1 89 ? 2.410 3.977 -1.649 1.00 97.50 89 THR A O 1
ATOM 691 N N . TYR A 1 90 ? 3.084 3.946 0.489 1.00 97.12 90 TYR A N 1
ATOM 692 C CA . TYR A 1 90 ? 1.751 4.112 1.059 1.00 97.12 90 TYR A CA 1
ATOM 693 C C . TYR A 1 90 ? 1.531 5.575 1.403 1.00 97.12 90 TYR A C 1
ATOM 695 O O . TYR A 1 90 ? 2.383 6.200 2.038 1.00 97.12 90 TYR A O 1
ATOM 703 N N . ARG A 1 91 ? 0.388 6.111 0.986 1.00 97.75 91 ARG A N 1
ATOM 704 C CA . ARG A 1 91 ? -0.063 7.462 1.305 1.00 97.75 91 ARG A CA 1
ATOM 705 C C . ARG A 1 91 ? -1.396 7.406 2.035 1.00 97.75 91 ARG A C 1
ATOM 707 O O . ARG A 1 91 ? -2.271 6.613 1.684 1.00 97.75 91 ARG A O 1
ATOM 714 N N . SER A 1 92 ? -1.529 8.261 3.043 1.00 97.62 92 SER A N 1
ATOM 715 C CA . SER A 1 92 ? -2.761 8.375 3.821 1.00 97.62 92 SER A CA 1
ATOM 716 C C . SER A 1 92 ? -3.875 9.021 2.993 1.00 97.62 92 SER A C 1
ATOM 718 O O . SER A 1 92 ? -3.657 10.016 2.301 1.00 97.62 92 SER A O 1
ATOM 720 N N . LEU A 1 93 ? -5.080 8.466 3.111 1.00 97.44 93 LEU A N 1
ATOM 721 C CA . LEU A 1 93 ? -6.347 9.024 2.632 1.00 97.44 93 LEU A CA 1
ATOM 722 C C . LEU A 1 93 ? -7.102 9.763 3.757 1.00 97.44 93 LEU A C 1
ATOM 724 O O . LEU A 1 93 ? -8.302 10.013 3.649 1.00 97.44 93 LEU A O 1
ATOM 728 N N . GLY A 1 94 ? -6.414 10.094 4.855 1.00 97.00 94 GLY A N 1
ATOM 729 C CA . GLY A 1 94 ? -7.002 10.708 6.040 1.00 97.00 94 GLY A CA 1
ATOM 730 C C . GLY A 1 94 ? -7.764 9.682 6.889 1.00 97.00 94 GLY A C 1
ATOM 731 O O . GLY A 1 94 ? -7.243 8.584 7.102 1.00 97.00 94 GLY A O 1
ATOM 732 N N . PRO A 1 95 ? -8.998 9.985 7.341 1.00 96.75 95 PRO A N 1
ATOM 733 C CA . PRO A 1 95 ? -9.727 9.139 8.289 1.00 96.75 95 PRO A CA 1
ATOM 734 C C . PRO A 1 95 ? -9.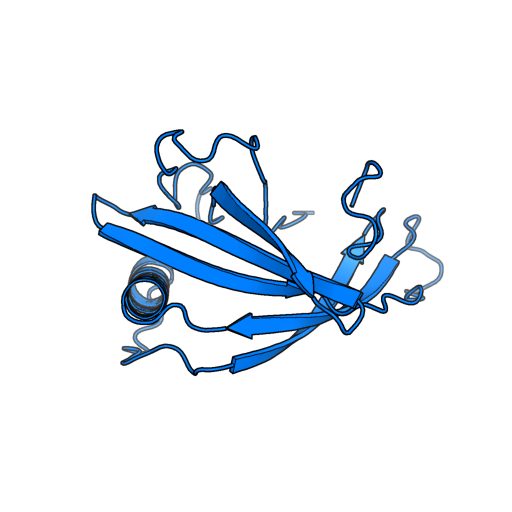852 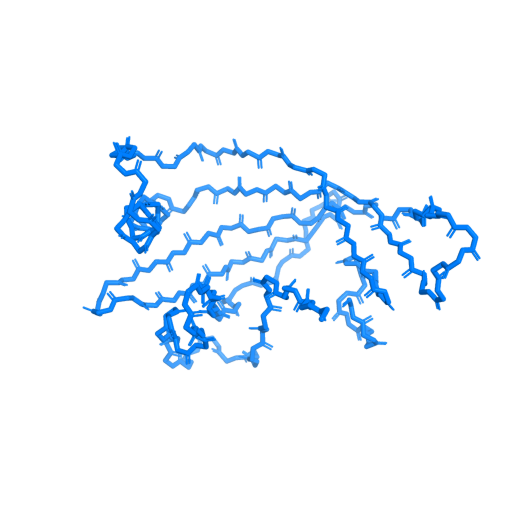7.666 7.879 1.00 96.75 95 PRO A C 1
ATOM 736 O O . PRO A 1 95 ? -9.714 6.793 8.724 1.00 96.75 95 PRO A O 1
ATOM 739 N N . ALA A 1 96 ? -10.038 7.369 6.587 1.00 96.69 96 ALA A N 1
ATOM 740 C CA . ALA A 1 96 ? -10.142 5.987 6.106 1.00 96.69 96 ALA A CA 1
ATOM 741 C C . ALA A 1 96 ? -8.845 5.178 6.322 1.00 96.69 96 ALA A C 1
ATOM 743 O O . ALA A 1 96 ? -8.887 3.974 6.578 1.00 96.69 96 ALA A O 1
ATOM 744 N N . SER A 1 97 ? -7.685 5.830 6.239 1.00 97.69 97 SER A N 1
ATOM 745 C CA . SER A 1 97 ? -6.389 5.202 6.510 1.00 97.69 97 SER A CA 1
ATOM 746 C C . SER A 1 97 ? -6.092 5.092 7.999 1.00 97.69 97 SER A C 1
ATOM 748 O O . SER A 1 97 ? -5.513 4.100 8.438 1.00 97.69 97 SER A O 1
ATOM 750 N N . ASP A 1 98 ? -6.524 6.075 8.785 1.00 97.44 98 ASP A N 1
ATOM 751 C CA . ASP A 1 98 ? -6.418 6.021 10.243 1.00 97.44 98 ASP A CA 1
ATOM 752 C C . ASP A 1 98 ? -7.260 4.858 10.789 1.00 97.44 98 ASP A C 1
ATOM 754 O O . ASP A 1 98 ? -6.762 4.036 11.561 1.00 97.44 98 ASP A O 1
ATOM 758 N N . SER A 1 99 ? -8.501 4.716 10.303 1.00 96.56 99 SER A N 1
ATOM 759 C CA . SER A 1 99 ? -9.369 3.574 10.600 1.00 96.56 99 SER A CA 1
ATOM 760 C C . SER A 1 99 ? -8.720 2.249 10.212 1.00 96.56 99 SER A C 1
ATOM 762 O O . SER A 1 99 ? -8.753 1.312 11.006 1.00 96.56 99 SER A O 1
ATOM 764 N N . PHE A 1 100 ? -8.074 2.171 9.043 1.00 96.19 100 PHE A N 1
ATOM 765 C CA . PHE A 1 100 ? -7.368 0.957 8.635 1.00 96.19 100 PHE A CA 1
ATOM 766 C C . PHE A 1 100 ? -6.273 0.557 9.635 1.00 96.19 100 PHE A C 1
ATOM 768 O O . PHE A 1 100 ? -6.224 -0.600 10.047 1.00 96.19 100 PHE A O 1
ATOM 775 N N . LEU A 1 101 ? -5.440 1.501 10.092 1.00 95.69 101 LEU A N 1
ATOM 776 C CA . LEU A 1 101 ? -4.403 1.200 11.085 1.00 95.69 101 LEU A CA 1
ATOM 777 C C . LEU A 1 101 ? -4.980 0.739 12.425 1.00 95.69 101 LEU A C 1
ATOM 779 O O . LEU A 1 101 ? -4.430 -0.173 13.038 1.00 95.69 101 LEU A O 1
ATOM 783 N N . HIS A 1 102 ? -6.080 1.342 12.877 1.00 95.31 102 HIS A N 1
ATOM 784 C CA . HIS A 1 102 ? -6.768 0.897 14.089 1.00 95.31 102 HIS A CA 1
ATOM 785 C C . HIS A 1 102 ? -7.283 -0.539 13.967 1.00 95.31 102 HIS A C 1
ATOM 787 O O . HIS A 1 102 ? -7.134 -1.325 14.898 1.00 95.31 102 HIS A O 1
ATOM 793 N N . ILE A 1 103 ? -7.844 -0.891 12.812 1.00 93.44 103 ILE A N 1
ATOM 794 C CA . ILE A 1 103 ? -8.350 -2.239 12.550 1.00 93.44 103 ILE A CA 1
ATOM 795 C C . ILE A 1 103 ? -7.201 -3.246 12.458 1.00 93.44 103 ILE A C 1
ATOM 797 O O . ILE A 1 103 ? -7.323 -4.350 12.978 1.00 93.44 103 ILE A O 1
ATOM 801 N N . MET A 1 104 ? -6.058 -2.873 11.875 1.00 92.94 104 MET A N 1
ATOM 802 C CA . MET A 1 104 ? -4.861 -3.717 11.918 1.00 92.94 104 MET A CA 1
ATOM 803 C C . MET A 1 104 ? -4.385 -3.954 13.358 1.00 92.94 104 MET A C 1
ATOM 805 O O . MET A 1 104 ? -4.062 -5.086 13.707 1.00 92.94 104 MET A O 1
ATOM 809 N N . ASP A 1 105 ? -4.364 -2.914 14.198 1.00 93.88 105 ASP A N 1
ATOM 810 C CA . ASP A 1 105 ? -3.969 -3.037 15.608 1.00 93.88 105 ASP A CA 1
ATOM 811 C C . ASP A 1 105 ? -4.916 -3.960 16.399 1.00 93.88 105 ASP A C 1
ATOM 813 O O . ASP A 1 105 ? -4.445 -4.758 17.210 1.00 93.88 105 ASP A O 1
ATOM 817 N N . GLU A 1 106 ? -6.228 -3.904 16.120 1.00 91.81 106 GLU A N 1
ATOM 818 C CA . GLU A 1 106 ? -7.243 -4.822 16.667 1.00 91.81 106 GLU A CA 1
ATOM 819 C C . GLU A 1 106 ? -7.011 -6.262 16.191 1.00 91.81 106 GLU A C 1
ATOM 821 O O . GLU A 1 106 ? -6.881 -7.168 17.013 1.00 91.81 106 GLU A O 1
ATOM 826 N N . LEU A 1 107 ? -6.947 -6.476 14.874 1.00 90.31 107 LEU A N 1
ATOM 827 C CA . LEU A 1 107 ? -6.922 -7.812 14.274 1.00 90.31 107 LEU A CA 1
ATOM 828 C C . LEU A 1 107 ? -5.635 -8.572 14.591 1.00 90.31 107 LEU A C 1
ATOM 830 O O . LEU A 1 107 ? -5.677 -9.757 14.904 1.00 90.31 107 LEU A O 1
ATOM 834 N N . TYR A 1 108 ? -4.490 -7.891 14.565 1.00 89.25 108 TYR A N 1
ATOM 835 C CA . TYR A 1 108 ? -3.211 -8.508 14.918 1.00 89.25 108 TYR A CA 1
ATOM 836 C C . TYR A 1 108 ? -2.892 -8.435 16.416 1.00 89.25 108 TYR A C 1
ATOM 838 O O . TYR A 1 108 ? -1.853 -8.945 16.835 1.00 89.25 108 TYR A O 1
ATOM 846 N N . GLY A 1 109 ? -3.745 -7.801 17.229 1.00 91.00 109 GLY A N 1
ATOM 847 C CA . GLY A 1 109 ? -3.559 -7.695 18.677 1.00 91.00 109 GLY A CA 1
ATOM 848 C C . GLY A 1 109 ? -2.239 -7.029 19.084 1.00 91.00 109 GLY A C 1
ATOM 849 O O . GLY A 1 109 ? -1.634 -7.427 20.079 1.00 91.00 109 GLY A O 1
ATOM 850 N N . THR A 1 110 ? -1.758 -6.046 18.312 1.00 91.75 110 THR A N 1
ATOM 851 C CA . THR A 1 110 ? -0.410 -5.478 18.503 1.00 91.75 110 THR A CA 1
ATOM 852 C C . THR A 1 110 ? -0.306 -4.503 19.676 1.00 91.75 110 THR A C 1
ATOM 854 O O . THR A 1 110 ? 0.802 -4.253 20.149 1.00 91.75 110 THR A O 1
ATOM 857 N N . ALA A 1 111 ? -1.435 -3.972 20.161 1.00 94.19 111 ALA A N 1
ATOM 858 C CA . ALA A 1 111 ? -1.515 -2.984 21.245 1.00 94.19 111 ALA A CA 1
ATOM 859 C C . ALA A 1 111 ? -0.621 -1.742 21.027 1.00 94.19 111 ALA A C 1
ATOM 861 O O . ALA A 1 111 ? -0.099 -1.143 21.970 1.00 94.19 111 ALA A O 1
ATOM 862 N N . LEU A 1 112 ? -0.429 -1.352 19.766 1.00 94.62 112 LEU A N 1
ATOM 863 C CA . LEU A 1 112 ? 0.352 -0.184 19.367 1.00 94.62 112 LEU A CA 1
ATOM 864 C C . LEU A 1 112 ? -0.457 1.110 19.456 1.00 94.62 112 LEU A C 1
ATOM 866 O O . LEU A 1 112 ? 0.141 2.184 19.531 1.00 94.62 112 LEU A O 1
ATOM 870 N N . HIS A 1 113 ? -1.790 1.018 19.450 1.00 94.56 113 HIS A N 1
ATOM 871 C CA . HIS A 1 113 ? -2.711 2.145 19.571 1.00 94.56 113 HIS A CA 1
ATOM 872 C C . HIS A 1 113 ? -2.353 3.303 18.619 1.00 94.56 113 HIS A C 1
ATOM 874 O O . HIS A 1 113 ? -2.085 4.427 19.073 1.00 94.56 113 HIS A O 1
ATOM 880 N N . PRO A 1 114 ? -2.298 3.047 17.294 1.00 95.38 114 PRO A N 1
ATOM 881 C CA . PRO A 1 114 ? -1.941 4.074 16.323 1.00 95.38 114 PRO A CA 1
ATOM 882 C C . PRO A 1 114 ? -2.914 5.250 16.431 1.00 95.38 114 PRO A C 1
ATOM 884 O O . PRO A 1 114 ? -4.089 5.049 16.689 1.00 95.38 114 PRO A O 1
ATOM 887 N N . LYS A 1 115 ? -2.440 6.487 16.258 1.00 94.69 115 LYS A N 1
ATOM 888 C CA . LYS A 1 115 ? -3.320 7.675 16.265 1.00 94.69 115 LYS A CA 1
ATOM 889 C C . LYS A 1 115 ? -3.753 8.089 14.867 1.00 94.69 115 LYS A C 1
ATOM 891 O O . LYS A 1 115 ? -4.869 8.551 14.681 1.00 94.69 115 LYS A O 1
ATOM 896 N N . SER A 1 116 ? -2.828 7.988 13.921 1.00 96.38 116 SER A N 1
ATOM 897 C CA . SER A 1 116 ? -3.054 8.311 12.521 1.00 96.38 116 SER A CA 1
ATOM 898 C C . SER A 1 116 ? -1.972 7.690 11.645 1.00 96.38 116 SER A C 1
ATOM 900 O O . SER A 1 116 ? -0.847 7.426 12.092 1.00 96.38 116 SER A O 1
ATOM 902 N N . MET A 1 117 ? -2.310 7.467 10.379 1.00 96.88 117 MET A N 1
ATOM 903 C CA . MET A 1 117 ? -1.362 7.077 9.353 1.00 96.88 117 MET A CA 1
ATOM 904 C C . MET A 1 117 ? -0.501 8.278 8.968 1.00 96.88 117 MET A C 1
ATOM 906 O O . MET A 1 117 ? -0.982 9.397 8.784 1.00 96.88 117 MET A O 1
ATOM 910 N N . ARG A 1 118 ? 0.803 8.042 8.807 1.00 96.44 118 ARG A N 1
ATOM 911 C CA . ARG A 1 118 ? 1.713 9.050 8.249 1.00 96.44 118 ARG A CA 1
ATOM 912 C C . ARG A 1 118 ? 1.263 9.436 6.840 1.00 96.44 118 ARG A C 1
ATOM 914 O O . ARG A 1 118 ? 0.765 8.595 6.098 1.00 96.44 118 ARG A O 1
ATOM 921 N N . THR A 1 119 ? 1.525 10.682 6.445 1.00 97.25 119 THR A N 1
ATOM 922 C CA . THR A 1 119 ? 1.210 11.176 5.094 1.00 97.25 119 THR A CA 1
ATOM 923 C C . THR A 1 119 ? 1.792 10.281 4.006 1.00 97.25 119 THR A C 1
ATOM 925 O O . THR A 1 119 ? 1.121 9.999 3.019 1.00 97.25 119 THR A O 1
ATOM 928 N N . GLU A 1 120 ? 3.031 9.825 4.196 1.00 97.25 120 GLU A N 1
ATOM 929 C CA . GLU A 1 120 ? 3.727 8.954 3.259 1.00 97.25 120 GLU A CA 1
ATOM 930 C C . GLU A 1 120 ? 4.665 7.995 4.008 1.00 97.25 120 GLU A C 1
ATOM 932 O O . GLU A 1 120 ? 5.304 8.371 4.994 1.00 97.25 120 GLU A O 1
ATOM 937 N N . THR A 1 121 ? 4.764 6.746 3.556 1.00 96.88 121 THR A N 1
ATOM 938 C CA . THR A 1 121 ? 5.807 5.796 3.974 1.00 96.88 121 THR A CA 1
ATOM 939 C C . THR A 1 121 ? 6.260 4.970 2.777 1.00 96.88 121 THR A C 1
ATOM 941 O O . THR A 1 121 ? 5.434 4.492 2.003 1.00 96.88 121 THR A O 1
ATOM 944 N N . LYS A 1 122 ? 7.579 4.822 2.611 1.00 96.88 122 LYS A N 1
ATOM 945 C CA . LYS A 1 122 ? 8.197 4.129 1.475 1.00 96.88 122 LYS A CA 1
ATOM 946 C C . LYS A 1 122 ? 8.784 2.795 1.903 1.00 96.88 122 LYS A C 1
ATOM 948 O O . LYS A 1 122 ? 9.409 2.698 2.956 1.00 96.88 122 LYS A O 1
ATOM 953 N N . PHE A 1 123 ? 8.643 1.811 1.032 1.00 94.50 123 PHE A N 1
ATOM 954 C CA . PHE A 1 123 ? 9.107 0.448 1.221 1.00 94.50 123 PHE A CA 1
ATOM 955 C C . PHE A 1 123 ? 9.792 -0.047 -0.049 1.00 94.50 123 PHE A C 1
ATOM 957 O O . PHE A 1 123 ? 9.522 0.429 -1.153 1.00 94.50 123 PHE A O 1
ATOM 964 N N . THR A 1 124 ? 10.672 -1.033 0.110 1.00 93.88 124 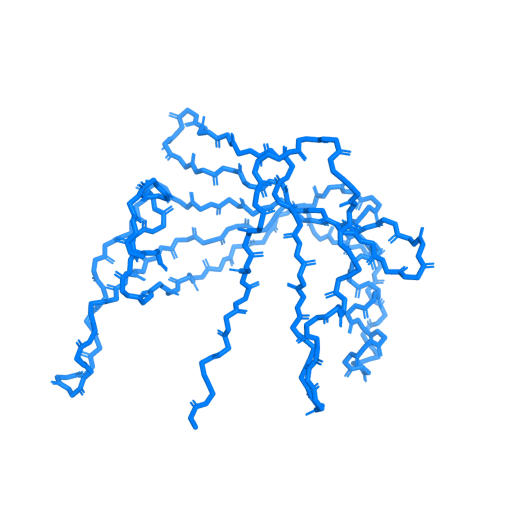THR A N 1
ATOM 965 C CA . THR A 1 124 ? 11.138 -1.831 -1.027 1.00 93.88 124 THR A CA 1
ATOM 966 C C . THR A 1 124 ? 10.120 -2.935 -1.274 1.00 93.88 124 THR A C 1
ATOM 968 O O . THR A 1 124 ? 9.876 -3.746 -0.385 1.00 93.88 124 THR A O 1
ATOM 971 N N . GLY A 1 125 ? 9.526 -2.949 -2.463 1.00 91.75 125 GLY A N 1
ATOM 972 C CA . GLY A 1 125 ? 8.625 -4.004 -2.910 1.00 91.75 125 GLY A CA 1
ATOM 973 C C . GLY A 1 125 ? 9.361 -5.054 -3.730 1.00 91.75 125 GLY A C 1
ATOM 974 O O . GLY A 1 125 ? 10.294 -4.722 -4.465 1.00 91.75 125 GLY A O 1
ATOM 975 N N . ILE A 1 126 ? 8.911 -6.302 -3.624 1.00 90.50 126 ILE A N 1
ATOM 976 C CA . ILE A 1 126 ? 9.314 -7.409 -4.492 1.00 90.50 126 ILE A CA 1
ATOM 977 C C . ILE A 1 126 ? 8.056 -7.940 -5.177 1.00 90.50 126 ILE A C 1
ATOM 979 O O . ILE A 1 126 ? 7.092 -8.261 -4.488 1.00 90.50 126 ILE A O 1
ATOM 983 N N . SER A 1 127 ? 8.087 -8.038 -6.505 1.00 88.38 127 SER A N 1
ATOM 984 C CA . SER A 1 127 ? 7.067 -8.738 -7.295 1.00 88.38 127 SER A CA 1
ATOM 985 C C . SER A 1 127 ? 7.631 -10.044 -7.830 1.00 88.38 127 SER A C 1
ATOM 987 O O . SER A 1 127 ? 8.824 -10.111 -8.143 1.00 88.38 127 SER A O 1
ATOM 989 N N . LEU A 1 128 ? 6.788 -11.067 -7.944 1.00 86.31 128 LEU A N 1
ATOM 990 C CA . LEU A 1 128 ? 7.153 -12.392 -8.441 1.00 86.31 128 LEU A CA 1
ATOM 991 C C . LEU A 1 128 ? 6.314 -12.715 -9.675 1.00 86.31 128 LEU A C 1
ATOM 993 O O . LEU A 1 128 ? 5.094 -12.708 -9.606 1.00 86.31 128 LEU A O 1
ATOM 997 N N . GLY A 1 129 ? 6.962 -13.044 -10.790 1.00 76.88 129 GLY A N 1
ATOM 998 C CA . GLY A 1 129 ? 6.281 -13.472 -12.015 1.00 76.88 129 GLY A CA 1
ATOM 999 C C . GLY A 1 129 ? 5.766 -12.336 -12.898 1.00 76.88 129 GLY A C 1
ATOM 1000 O O . GLY A 1 129 ? 5.554 -12.574 -14.084 1.00 76.88 129 GLY A O 1
ATOM 1001 N N . GLY A 1 130 ? 5.676 -11.111 -12.378 1.00 81.31 130 GLY A N 1
ATOM 1002 C CA . GLY A 1 130 ? 5.196 -9.974 -13.139 1.00 81.31 130 GLY A CA 1
ATOM 1003 C C . GLY A 1 130 ? 5.728 -8.626 -12.683 1.00 81.31 130 GLY A C 1
ATOM 1004 O O . GLY A 1 130 ? 6.383 -8.493 -11.647 1.00 81.31 130 GLY A O 1
ATOM 1005 N N . LYS A 1 131 ? 5.525 -7.623 -13.536 1.00 84.25 131 LYS A N 1
ATOM 1006 C CA . LYS A 1 131 ? 6.177 -6.323 -13.412 1.00 84.25 131 LYS A CA 1
ATOM 1007 C C . LYS A 1 131 ? 5.144 -5.255 -13.023 1.00 84.25 131 LYS A C 1
ATOM 1009 O O . LYS A 1 131 ? 4.272 -4.947 -13.835 1.00 84.25 131 LYS A O 1
ATOM 1014 N N . PRO A 1 132 ? 5.205 -4.671 -11.810 1.00 83.31 132 PRO A N 1
ATOM 1015 C CA . PRO A 1 132 ? 4.129 -3.805 -11.307 1.00 83.31 132 PRO A CA 1
ATOM 1016 C C . PRO A 1 132 ? 3.929 -2.464 -12.027 1.00 83.31 132 PRO A C 1
ATOM 1018 O O . PRO A 1 132 ? 2.921 -1.798 -11.808 1.00 83.31 132 PRO A O 1
ATOM 1021 N N . ASP A 1 133 ? 4.855 -2.040 -12.885 1.00 79.94 133 ASP A N 1
ATOM 1022 C CA . ASP A 1 133 ? 4.663 -0.910 -13.806 1.00 79.94 133 ASP A CA 1
ATOM 1023 C C . ASP A 1 133 ? 3.930 -1.312 -15.106 1.00 79.94 133 ASP A C 1
ATOM 1025 O O . ASP A 1 133 ? 3.599 -0.451 -15.924 1.00 79.94 133 ASP A O 1
ATOM 1029 N N . GLU A 1 134 ? 3.617 -2.600 -15.276 1.00 81.19 134 GLU A N 1
ATOM 1030 C CA . GLU A 1 134 ? 2.951 -3.206 -16.434 1.00 81.19 134 GLU A CA 1
ATOM 1031 C C . GLU A 1 134 ? 1.676 -3.974 -16.027 1.00 81.19 134 GLU A C 1
ATOM 1033 O O . GLU A 1 134 ? 1.392 -5.036 -16.571 1.00 81.19 134 GLU A O 1
ATOM 1038 N N . LEU A 1 135 ? 0.863 -3.414 -15.118 1.00 71.25 135 LEU A N 1
ATOM 1039 C CA . LEU A 1 135 ? -0.392 -4.003 -14.586 1.00 71.25 135 LEU A CA 1
ATOM 1040 C C . LEU A 1 135 ? -1.443 -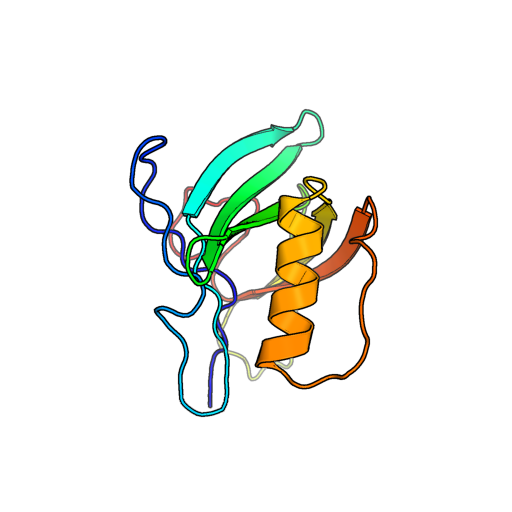4.439 -15.634 1.00 71.25 135 LEU A C 1
ATOM 1042 O O . LEU A 1 135 ? -2.475 -4.997 -15.276 1.00 71.25 135 LEU A O 1
ATOM 1046 N N . GLU A 1 136 ? -1.231 -4.144 -16.915 1.00 68.12 136 GLU A N 1
ATOM 1047 C CA . GLU A 1 136 ? -2.099 -4.558 -18.025 1.00 68.12 136 GLU A CA 1
ATOM 1048 C C . GLU A 1 136 ? -1.672 -5.894 -18.657 1.00 68.12 136 GLU A C 1
ATOM 1050 O O . GLU A 1 136 ? -2.365 -6.399 -19.538 1.00 68.12 136 GLU A O 1
ATOM 1055 N N . LYS A 1 137 ? -0.546 -6.477 -18.222 1.00 57.66 137 LYS A N 1
ATOM 1056 C CA . LYS A 1 137 ? -0.056 -7.787 -18.664 1.00 57.66 137 LYS A CA 1
ATOM 1057 C C . LYS A 1 137 ? -0.197 -8.802 -17.527 1.00 57.66 137 LYS A C 1
ATOM 1059 O O . LYS A 1 137 ? 0.215 -8.531 -16.405 1.00 57.66 137 LYS A O 1
ATOM 1064 N N . GLU A 1 138 ? -0.777 -9.965 -17.815 1.00 49.12 138 GLU A N 1
ATOM 1065 C CA . GLU A 1 138 ? -0.828 -11.092 -16.871 1.00 49.12 138 GLU A CA 1
ATOM 1066 C C . GLU A 1 138 ? 0.522 -11.841 -16.808 1.00 49.12 138 GLU A C 1
ATOM 1068 O O . GLU A 1 138 ? 1.176 -11.968 -17.851 1.00 49.12 138 GLU A O 1
ATOM 1073 N N . PRO A 1 139 ? 0.898 -12.451 -15.661 1.00 50.28 139 PRO A N 1
ATOM 1074 C CA . PRO A 1 139 ? 0.590 -12.063 -14.281 1.00 50.28 139 PRO A CA 1
ATOM 1075 C C . PRO A 1 139 ? 1.475 -10.884 -13.836 1.00 50.28 139 PRO A C 1
ATOM 1077 O O . PRO A 1 139 ? 2.494 -10.601 -14.466 1.00 50.28 139 PRO A O 1
ATOM 1080 N N . VAL A 1 140 ? 1.087 -10.221 -12.742 1.00 48.12 140 VAL A N 1
ATOM 1081 C CA . VAL A 1 140 ? 1.846 -9.150 -12.061 1.00 48.12 140 VAL A CA 1
ATOM 1082 C C . VAL A 1 140 ? 2.501 -9.707 -10.802 1.00 48.12 140 VAL A C 1
ATOM 1084 O O . VAL A 1 140 ? 1.796 -10.459 -10.097 1.00 48.12 140 VAL A O 1
#

pLDDT: mean 83.35, std 17.74, range [28.14, 97.75]

Radius of gyration: 15.76 Å; chains: 1; bounding box: 40×35×40 Å

Sequence (140 aa):
MGISSIFGASGKEPYAPLPEITSAAEEGWHDFTFAIRKDEKLPDGSRALEARGVYRGHEVGVLVVLSASWPEAKFDQKVPWTAYRGVITYRSLGPASDSFLHIMDELYGTALHPKSMRTETKFTGISLGGKPDELEKEPV

Foldseek 3Di:
DDDQDQEDEDDQDLPPAFAAQQPPPDVPGRRGYWYFNDWDQDPQLKIWTWTWHDHPRHIATKIKIWHNDWDWDDDPPPDPWTKTKTKIKIADPWPRHQVVVVVVCVVNVVPPPDRGDDRMDMDIDMDTRDDVSCVVDPDD